Protein AF-A0A6B3GWB3-F1 (afdb_monomer_lite)

Structure (mmCIF, N/CA/C/O backbone):
data_AF-A0A6B3GWB3-F1
#
_entry.id   AF-A0A6B3GWB3-F1
#
loop_
_atom_site.group_PDB
_atom_site.id
_atom_site.type_symbol
_atom_site.label_atom_id
_atom_site.label_alt_id
_atom_site.label_comp_id
_atom_site.label_asym_id
_atom_site.label_entity_id
_atom_site.label_seq_id
_atom_site.pdbx_PDB_ins_code
_atom_site.Cartn_x
_atom_site.Cartn_y
_atom_site.Cartn_z
_atom_site.occupancy
_atom_site.B_iso_or_equiv
_atom_site.auth_seq_id
_atom_site.auth_comp_id
_atom_site.auth_asym_id
_atom_site.auth_atom_id
_atom_site.pdbx_PDB_model_num
ATOM 1 N N . MET A 1 1 ? 37.463 -9.877 -8.367 1.00 51.06 1 MET A N 1
ATOM 2 C CA . MET A 1 1 ? 36.136 -10.447 -8.668 1.00 51.06 1 MET A CA 1
ATOM 3 C C . MET A 1 1 ? 35.343 -9.321 -9.287 1.00 51.06 1 MET A C 1
ATOM 5 O O . MET A 1 1 ? 35.280 -8.265 -8.676 1.00 51.06 1 MET A O 1
ATOM 9 N N . ASP A 1 2 ? 34.919 -9.494 -10.532 1.00 60.62 2 ASP A N 1
ATOM 10 C CA . ASP A 1 2 ? 34.201 -8.479 -11.304 1.00 60.62 2 ASP A CA 1
ATOM 11 C C . ASP A 1 2 ? 32.728 -8.475 -10.868 1.00 60.62 2 ASP A C 1
ATOM 13 O O . ASP A 1 2 ? 32.021 -9.463 -11.049 1.00 60.62 2 ASP A O 1
ATOM 17 N N . ASP A 1 3 ? 32.315 -7.391 -10.212 1.00 68.69 3 ASP A N 1
ATOM 18 C CA . ASP A 1 3 ? 30.968 -7.144 -9.675 1.00 68.69 3 ASP A CA 1
ATOM 19 C C . ASP A 1 3 ? 30.052 -6.462 -10.717 1.00 68.69 3 ASP A C 1
ATOM 21 O O . ASP A 1 3 ? 29.106 -5.754 -10.358 1.00 68.69 3 ASP A O 1
ATOM 25 N N . SER A 1 4 ? 30.317 -6.646 -12.017 1.00 72.38 4 SER A N 1
ATOM 26 C CA . SER A 1 4 ? 29.480 -6.122 -13.105 1.00 72.38 4 SER A CA 1
ATOM 27 C C . SER A 1 4 ? 28.118 -6.822 -13.139 1.00 72.38 4 SER A C 1
ATOM 29 O O . SER A 1 4 ? 27.881 -7.767 -13.886 1.00 72.38 4 SER A O 1
ATOM 31 N N . ARG A 1 5 ? 27.202 -6.370 -12.281 1.00 80.44 5 ARG A N 1
ATOM 32 C CA . ARG A 1 5 ? 25.774 -6.676 -12.385 1.00 80.44 5 ARG A CA 1
ATOM 33 C C . ARG A 1 5 ? 25.157 -5.756 -13.435 1.00 80.44 5 ARG A C 1
ATOM 35 O O . ARG A 1 5 ? 25.165 -4.539 -13.258 1.00 80.44 5 ARG A O 1
ATOM 42 N N . ASP A 1 6 ? 24.567 -6.340 -14.473 1.00 86.25 6 ASP A N 1
ATOM 43 C CA . ASP A 1 6 ? 23.693 -5.626 -15.404 1.00 86.25 6 ASP A CA 1
ATOM 44 C C . ASP A 1 6 ? 22.374 -5.290 -14.697 1.00 86.25 6 ASP A C 1
ATOM 46 O O . ASP A 1 6 ? 21.481 -6.126 -14.543 1.00 86.25 6 ASP A O 1
ATOM 50 N N . TRP A 1 7 ? 22.267 -4.060 -14.200 1.00 90.56 7 TRP A N 1
ATOM 51 C CA . TRP A 1 7 ? 21.050 -3.577 -13.555 1.00 90.56 7 TRP A CA 1
ATOM 52 C C . TRP A 1 7 ? 19.976 -3.259 -14.598 1.00 90.56 7 TRP A C 1
ATOM 54 O O . TRP A 1 7 ? 20.239 -2.584 -15.593 1.00 90.56 7 TRP A O 1
ATOM 64 N N . ILE A 1 8 ? 18.738 -3.675 -14.327 1.00 90.75 8 ILE A N 1
ATOM 65 C CA . ILE A 1 8 ? 17.552 -3.295 -15.104 1.00 90.75 8 ILE A CA 1
ATOM 66 C C . ILE A 1 8 ? 16.545 -2.560 -14.216 1.00 90.75 8 ILE A C 1
ATOM 68 O O . ILE A 1 8 ? 16.505 -2.764 -13.003 1.00 90.75 8 ILE A O 1
ATOM 72 N N . SER A 1 9 ? 15.703 -1.723 -14.827 1.00 91.25 9 SER A N 1
ATOM 73 C CA . SER A 1 9 ? 14.577 -1.070 -14.150 1.00 91.25 9 SER A CA 1
ATOM 74 C C . SER A 1 9 ? 13.250 -1.581 -14.704 1.00 91.25 9 SER A C 1
ATOM 76 O O . SER A 1 9 ? 13.119 -1.846 -15.896 1.00 91.25 9 SER A O 1
ATOM 78 N N . THR A 1 10 ? 12.259 -1.747 -13.831 1.00 91.06 10 THR A N 1
ATOM 79 C CA . THR A 1 10 ? 10.882 -2.088 -14.203 1.00 91.06 10 THR A CA 1
ATOM 80 C C . THR A 1 10 ? 9.943 -1.145 -13.457 1.00 91.06 10 THR A C 1
ATOM 82 O O . THR A 1 10 ? 10.069 -1.030 -12.235 1.00 91.06 10 THR A O 1
ATOM 85 N N . PRO A 1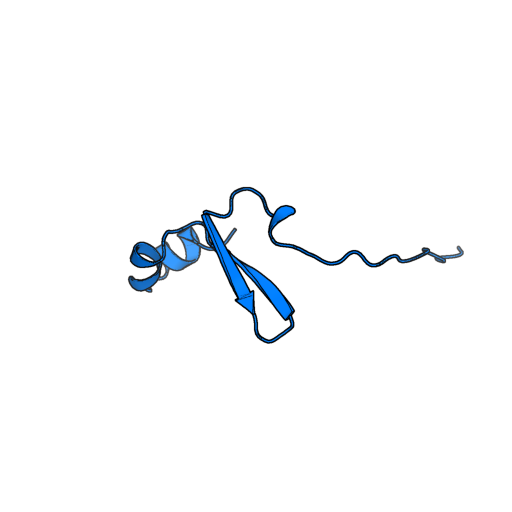 11 ? 9.020 -0.448 -14.142 1.00 91.25 11 PRO A N 1
ATOM 86 C CA . PRO A 1 11 ? 8.052 0.410 -13.472 1.00 91.25 11 PRO A CA 1
ATOM 87 C C . PRO A 1 11 ? 7.165 -0.389 -12.512 1.00 91.25 11 PRO A C 1
ATOM 89 O O . PRO A 1 11 ? 6.562 -1.387 -12.904 1.00 91.25 11 PRO A O 1
ATOM 92 N N . LEU A 1 12 ? 7.046 0.071 -11.265 1.00 90.69 12 LEU A N 1
ATOM 93 C CA . LEU A 1 12 ? 6.102 -0.506 -10.312 1.00 90.69 12 LEU A CA 1
ATOM 94 C C . LEU A 1 12 ? 4.696 0.049 -10.585 1.00 90.69 12 LEU A C 1
ATOM 96 O O . LEU A 1 12 ? 4.440 1.237 -10.382 1.00 90.69 12 LEU A O 1
ATOM 100 N N . THR A 1 13 ? 3.785 -0.807 -11.045 1.00 94.19 13 THR A N 1
ATOM 101 C CA . THR A 1 13 ? 2.376 -0.468 -11.295 1.00 94.19 13 THR A CA 1
ATOM 102 C C . THR A 1 13 ? 1.457 -1.127 -10.268 1.00 94.19 13 THR A C 1
ATOM 104 O O . THR A 1 13 ? 1.833 -2.093 -9.605 1.00 94.19 13 THR A O 1
ATOM 107 N N . ALA A 1 14 ? 0.237 -0.600 -10.129 1.00 94.25 14 ALA A N 1
ATOM 108 C CA . ALA A 1 14 ? -0.744 -1.138 -9.187 1.00 94.25 14 ALA A CA 1
ATOM 109 C C . ALA A 1 14 ? -1.127 -2.594 -9.509 1.00 94.25 14 ALA A C 1
ATOM 111 O O . ALA A 1 14 ? -1.341 -3.375 -8.589 1.00 94.25 14 ALA A O 1
ATOM 112 N N . ASP A 1 15 ? -1.119 -2.978 -10.788 1.00 94.12 15 ASP A N 1
ATOM 113 C CA . ASP A 1 15 ? -1.476 -4.330 -11.248 1.00 94.12 15 ASP A CA 1
ATOM 114 C C . ASP A 1 15 ? -0.493 -5.414 -10.772 1.00 94.12 15 ASP A C 1
ATOM 116 O O . ASP A 1 15 ? -0.822 -6.602 -10.756 1.00 94.12 15 ASP A O 1
ATOM 120 N N . LEU A 1 16 ? 0.717 -5.010 -10.367 1.00 94.31 16 LEU A N 1
ATOM 121 C CA . LEU A 1 16 ? 1.727 -5.899 -9.792 1.00 94.31 16 LEU A CA 1
ATOM 122 C C . LEU A 1 16 ? 1.527 -6.124 -8.284 1.00 94.31 16 LEU A C 1
ATOM 124 O O . LEU A 1 16 ? 2.104 -7.056 -7.725 1.00 94.31 16 LEU A O 1
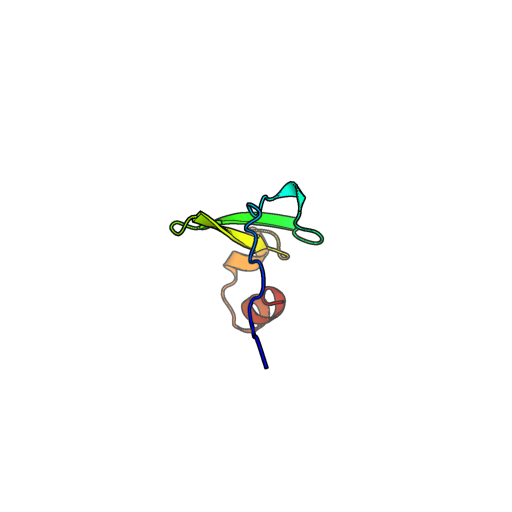ATOM 128 N N . LEU A 1 17 ? 0.725 -5.292 -7.612 1.00 92.06 17 LEU A N 1
ATOM 129 C CA . LEU A 1 17 ? 0.498 -5.379 -6.172 1.00 92.06 17 LEU A CA 1
ATOM 130 C C . LEU A 1 17 ? -0.595 -6.406 -5.859 1.00 92.06 17 LEU A C 1
ATOM 132 O O . LEU A 1 17 ? -1.673 -6.413 -6.450 1.00 92.06 17 LEU A O 1
ATOM 136 N N . ARG A 1 18 ? -0.328 -7.283 -4.892 1.00 93.06 18 ARG A N 1
ATOM 137 C CA .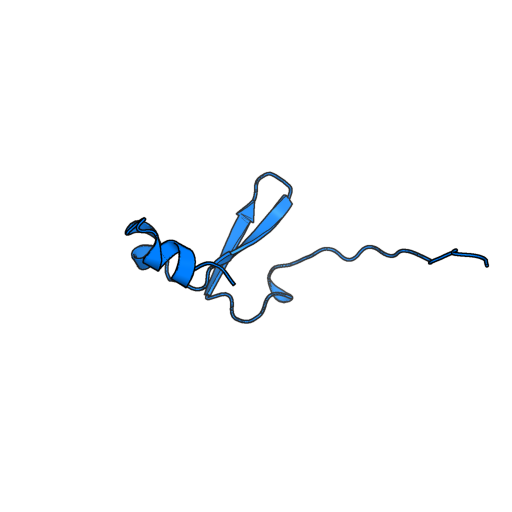 ARG A 1 18 ? -1.258 -8.329 -4.446 1.00 93.06 18 ARG A CA 1
ATOM 138 C C . ARG A 1 18 ? -1.563 -8.139 -2.968 1.00 93.06 18 ARG A C 1
ATOM 140 O O . ARG A 1 18 ? -0.687 -7.754 -2.204 1.00 93.06 18 ARG A O 1
ATOM 147 N N . GLY A 1 19 ? -2.804 -8.416 -2.573 1.00 91.06 19 GLY A N 1
ATOM 148 C CA . GLY A 1 19 ? -3.238 -8.301 -1.175 1.00 91.06 19 GLY A CA 1
ATOM 149 C C . GLY A 1 19 ? -3.491 -6.867 -0.694 1.00 91.06 19 GLY A C 1
ATOM 150 O O . GLY A 1 19 ? -3.860 -6.685 0.461 1.00 91.06 19 GLY A O 1
ATOM 151 N N . ALA A 1 20 ? -3.335 -5.866 -1.564 1.00 94.19 20 ALA A N 1
ATOM 152 C CA . ALA A 1 20 ? -3.781 -4.506 -1.295 1.00 94.19 20 ALA A CA 1
ATOM 153 C C . ALA A 1 20 ? -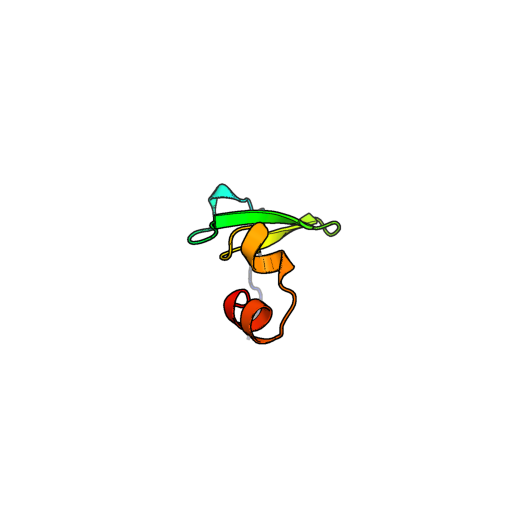5.291 -4.401 -1.549 1.00 94.19 20 ALA A C 1
ATOM 155 O O . ALA A 1 20 ? -5.779 -4.817 -2.601 1.00 94.19 20 ALA A O 1
ATOM 156 N N . LEU A 1 21 ? -6.016 -3.845 -0.584 1.00 94.19 21 LEU A N 1
ATOM 157 C CA . LEU A 1 21 ? -7.426 -3.495 -0.724 1.00 94.19 21 LEU A CA 1
ATOM 158 C C . LEU A 1 21 ? -7.580 -2.204 -1.539 1.00 94.19 21 LEU A C 1
ATOM 160 O O . LEU A 1 21 ? -8.437 -2.110 -2.410 1.00 94.19 21 LEU A O 1
ATOM 164 N N . GLU A 1 22 ? -6.722 -1.222 -1.262 1.00 94.19 22 GLU A N 1
ATOM 165 C CA . GLU A 1 22 ? -6.645 0.064 -1.959 1.00 94.19 22 GLU A CA 1
ATOM 166 C C . GLU A 1 22 ? -5.165 0.411 -2.200 1.00 94.19 22 GLU A C 1
ATOM 168 O O . GLU A 1 22 ? -4.282 -0.093 -1.506 1.00 94.19 22 GLU A O 1
ATOM 173 N N . VAL A 1 23 ? -4.868 1.267 -3.181 1.00 94.81 23 VAL A N 1
ATOM 174 C CA . VAL A 1 23 ? -3.498 1.730 -3.469 1.00 94.8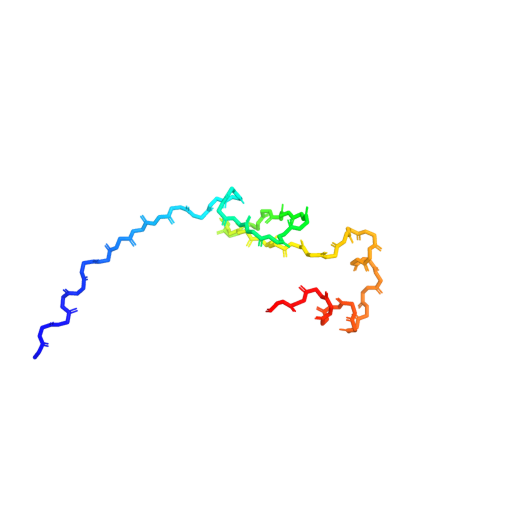1 23 VAL A CA 1
ATOM 175 C C . VAL A 1 23 ? -3.501 3.242 -3.656 1.00 94.81 23 VAL A C 1
ATOM 177 O O . VAL A 1 23 ? -4.216 3.763 -4.512 1.00 94.81 23 VAL A O 1
ATOM 180 N N . GLU A 1 24 ? -2.665 3.942 -2.895 1.00 94.38 24 GLU A N 1
ATOM 181 C CA . GLU A 1 24 ? -2.450 5.382 -3.014 1.00 94.38 24 GLU A CA 1
ATOM 182 C C . GLU A 1 24 ? -1.194 5.684 -3.848 1.00 94.38 24 GLU A C 1
ATOM 184 O O . GLU A 1 24 ? -0.152 5.036 -3.715 1.00 94.38 24 GLU A O 1
ATOM 189 N N . ARG A 1 25 ? -1.270 6.699 -4.718 1.00 95.38 25 ARG A N 1
ATOM 190 C CA . ARG A 1 25 ? -0.098 7.242 -5.418 1.00 95.38 25 ARG A CA 1
ATOM 191 C C . ARG A 1 25 ? 0.554 8.327 -4.571 1.00 95.38 25 ARG A C 1
ATOM 193 O O . ARG A 1 25 ? -0.050 9.357 -4.298 1.00 95.38 25 ARG A O 1
ATOM 200 N N . THR A 1 26 ? 1.818 8.121 -4.228 1.00 93.44 26 THR A N 1
ATOM 201 C CA . THR A 1 26 ? 2.611 9.072 -3.439 1.00 93.44 26 THR A CA 1
ATOM 202 C C . THR A 1 26 ? 3.215 10.169 -4.321 1.00 93.44 26 THR A C 1
ATOM 204 O O . THR A 1 26 ? 3.541 9.935 -5.487 1.00 93.44 26 THR A O 1
ATOM 207 N N . GLY A 1 27 ? 3.467 11.353 -3.752 1.00 94.38 27 GLY A N 1
ATOM 208 C CA . GLY A 1 27 ? 4.049 12.493 -4.482 1.00 94.38 27 GLY A CA 1
ATOM 209 C C . GLY A 1 27 ? 5.453 12.254 -5.059 1.00 94.38 27 GLY A C 1
ATOM 210 O O . GLY A 1 27 ? 5.847 12.918 -6.010 1.00 94.38 27 GLY A O 1
ATOM 211 N N . ARG A 1 28 ? 6.193 11.263 -4.542 1.00 93.56 28 ARG A N 1
ATOM 212 C CA . ARG A 1 28 ? 7.502 10.831 -5.073 1.00 93.56 28 ARG A CA 1
ATOM 213 C C . ARG A 1 28 ? 7.406 9.856 -6.256 1.00 93.56 28 ARG A C 1
ATOM 215 O O . ARG A 1 28 ? 8.416 9.296 -6.663 1.00 93.56 28 ARG A O 1
ATOM 222 N N . GLY A 1 29 ? 6.199 9.593 -6.759 1.00 90.44 29 GLY A N 1
ATOM 223 C CA . GLY A 1 29 ? 5.957 8.637 -7.844 1.00 90.44 29 GLY A CA 1
ATOM 224 C C . GLY A 1 29 ? 5.892 7.169 -7.406 1.00 90.44 29 GLY A C 1
ATOM 225 O O . GLY A 1 29 ? 5.817 6.289 -8.257 1.00 90.44 29 GLY A O 1
ATOM 226 N N . GLY A 1 30 ? 5.905 6.888 -6.098 1.00 93.38 30 GLY A N 1
ATOM 227 C CA . GLY A 1 30 ? 5.744 5.538 -5.547 1.00 93.38 30 GLY A CA 1
ATOM 228 C C . GLY A 1 30 ? 4.282 5.168 -5.278 1.00 93.38 30 GLY A C 1
ATOM 229 O O . GLY A 1 30 ? 3.403 6.031 -5.304 1.00 93.38 30 GLY A O 1
ATOM 230 N N . LEU A 1 31 ? 4.040 3.898 -4.954 1.00 95.75 31 LEU A N 1
ATOM 231 C CA . LEU A 1 31 ? 2.730 3.370 -4.565 1.00 95.75 31 LEU A CA 1
ATOM 232 C C . LEU A 1 31 ? 2.730 2.992 -3.079 1.00 95.75 31 LEU A C 1
ATOM 234 O O . LEU A 1 31 ? 3.698 2.402 -2.601 1.00 95.75 31 LEU A O 1
ATOM 238 N N . LEU A 1 32 ? 1.652 3.324 -2.370 1.00 93.75 32 LEU A N 1
ATOM 239 C CA . LEU A 1 32 ? 1.403 2.937 -0.984 1.00 93.75 32 LEU A CA 1
ATOM 240 C C . LEU A 1 32 ? 0.200 1.977 -0.950 1.00 93.75 32 LEU A C 1
ATOM 242 O O . LEU A 1 32 ? -0.922 2.408 -1.218 1.00 93.75 32 LEU A O 1
ATOM 246 N N . PRO A 1 33 ? 0.410 0.678 -0.687 1.00 94.25 33 PRO A N 1
ATOM 247 C CA . PRO A 1 33 ? -0.686 -0.271 -0.550 1.00 94.25 33 PRO A CA 1
ATOM 248 C C . PRO A 1 33 ? -1.379 -0.111 0.807 1.00 94.25 33 PRO A C 1
ATOM 250 O O . PRO A 1 33 ? -0.717 0.001 1.836 1.00 94.25 33 PRO A O 1
ATOM 253 N N . HIS A 1 34 ? -2.707 -0.175 0.797 1.00 94.19 34 HIS A N 1
ATOM 254 C CA . HIS A 1 34 ? -3.543 -0.212 1.989 1.00 94.19 34 HIS A CA 1
ATOM 255 C C . HIS A 1 34 ? -4.204 -1.566 2.135 1.00 94.19 34 HIS A C 1
ATOM 257 O O . HIS A 1 34 ? -4.729 -2.113 1.162 1.00 94.19 34 HIS A O 1
ATOM 263 N N . ARG A 1 35 ? -4.230 -2.097 3.354 1.00 92.69 35 ARG A N 1
ATOM 264 C CA . ARG A 1 35 ? -4.925 -3.359 3.645 1.00 92.69 35 ARG A CA 1
ATOM 265 C C . ARG A 1 35 ? -6.163 -3.160 4.498 1.00 92.69 35 ARG A C 1
ATOM 267 O O . ARG A 1 35 ? -7.064 -3.995 4.472 1.00 92.69 35 ARG A O 1
ATOM 274 N N . LEU A 1 36 ? -6.219 -2.051 5.226 1.00 93.25 36 LEU A N 1
ATOM 275 C CA . LEU A 1 36 ? -7.404 -1.609 5.926 1.00 93.25 36 LEU A CA 1
ATOM 276 C C . LEU A 1 36 ? -8.225 -0.667 5.031 1.00 93.25 36 LEU A C 1
ATOM 278 O O . LEU A 1 36 ? -7.669 0.215 4.368 1.00 93.25 36 LEU A O 1
ATOM 282 N N . PRO A 1 37 ? -9.565 -0.793 5.029 1.00 93.56 37 PRO A N 1
ATOM 283 C CA . PRO A 1 37 ? -10.426 0.152 4.324 1.00 93.56 37 PRO A CA 1
ATOM 284 C C . PRO A 1 37 ? -10.251 1.563 4.892 1.00 93.56 37 PRO A C 1
ATOM 286 O O . PRO A 1 37 ? -9.998 1.722 6.088 1.00 93.56 37 PRO A O 1
ATOM 289 N N . ALA A 1 38 ? -10.454 2.593 4.065 1.00 92.06 38 ALA A N 1
ATOM 290 C CA . ALA A 1 38 ? -10.271 3.999 4.450 1.00 92.06 38 ALA A CA 1
ATOM 291 C C . ALA A 1 38 ? -10.913 4.371 5.803 1.00 92.06 38 ALA A C 1
ATOM 293 O O . ALA A 1 38 ? -10.290 5.038 6.628 1.00 92.06 38 ALA A O 1
ATOM 294 N N . ARG A 1 39 ? -12.121 3.858 6.083 1.00 91.69 39 ARG A N 1
ATOM 295 C CA . ARG A 1 39 ? -12.830 4.104 7.354 1.00 91.69 39 ARG A CA 1
ATOM 296 C C . ARG A 1 39 ? -12.121 3.550 8.596 1.00 91.69 39 ARG A C 1
ATOM 298 O O . ARG A 1 39 ? -12.352 4.034 9.691 1.00 91.69 39 ARG A O 1
ATOM 305 N N . ALA A 1 40 ? -11.357 2.467 8.456 1.00 91.25 40 ALA A N 1
ATOM 306 C CA . ALA A 1 40 ? -10.652 1.850 9.577 1.00 91.25 40 ALA A CA 1
ATOM 307 C C . ALA A 1 40 ? -9.357 2.616 9.872 1.00 91.25 40 ALA A C 1
ATOM 309 O O . ALA A 1 40 ? -8.995 2.796 11.029 1.00 91.25 40 ALA A O 1
ATOM 310 N N . ARG A 1 41 ? -8.718 3.150 8.824 1.00 90.25 41 ARG A N 1
ATOM 311 C CA . ARG A 1 41 ? -7.489 3.950 8.915 1.00 90.25 41 ARG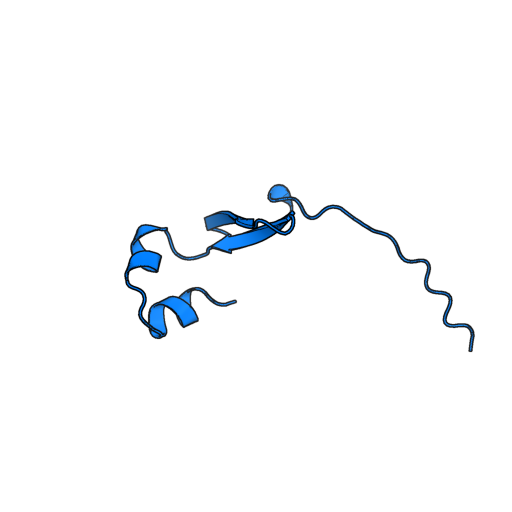 A CA 1
ATOM 312 C C . ARG A 1 41 ? -7.705 5.296 9.614 1.00 90.25 41 ARG A C 1
ATOM 314 O O . ARG A 1 41 ? -6.787 5.802 10.250 1.00 90.25 41 ARG A O 1
ATOM 321 N N . SER A 1 42 ? -8.916 5.855 9.570 1.00 88.62 42 SER A N 1
ATOM 322 C CA . SER A 1 42 ? -9.231 7.126 10.238 1.00 88.62 42 SER A CA 1
ATOM 323 C C . SER A 1 42 ? -9.240 7.058 11.771 1.00 88.62 42 SER A C 1
ATOM 325 O O . SER A 1 42 ? -9.309 8.106 12.404 1.00 88.62 42 SER A O 1
ATOM 327 N N . GLY A 1 43 ? -9.194 5.861 12.374 1.00 82.62 43 GLY A N 1
ATOM 328 C CA . GLY A 1 43 ? -9.118 5.696 13.832 1.00 82.62 43 GLY A CA 1
ATOM 329 C C . GLY A 1 43 ? -7.792 6.177 14.433 1.00 82.62 43 GLY A C 1
ATOM 330 O O . GLY A 1 43 ? -7.775 6.616 15.578 1.00 82.62 43 GLY A O 1
ATOM 331 N N . GLY A 1 44 ? -6.707 6.151 13.647 1.00 79.62 44 GLY A N 1
ATOM 332 C CA . GLY A 1 44 ? -5.433 6.819 13.946 1.00 79.62 44 GLY A CA 1
ATOM 333 C C . GLY A 1 44 ? -4.627 6.296 15.141 1.00 79.62 44 GLY A C 1
ATOM 334 O O . GLY A 1 44 ? -3.583 6.873 15.435 1.00 79.62 44 GLY A O 1
ATOM 335 N N . ASP A 1 45 ? -5.075 5.246 15.833 1.00 90.50 45 ASP A N 1
ATOM 336 C CA . ASP A 1 45 ? -4.326 4.665 16.949 1.00 90.50 45 ASP A CA 1
ATOM 337 C C . ASP A 1 45 ? -3.152 3.780 16.478 1.00 90.50 45 ASP A C 1
ATOM 339 O O . ASP A 1 45 ? -3.052 3.373 15.315 1.00 90.50 45 ASP A O 1
ATOM 343 N N . GLU A 1 46 ? -2.228 3.491 17.397 1.00 91.19 46 GLU A N 1
ATOM 344 C CA . GLU A 1 46 ? -1.034 2.692 17.098 1.00 91.19 46 GLU A CA 1
ATOM 345 C C . GLU A 1 46 ? -1.380 1.264 16.662 1.00 91.19 46 GLU A C 1
ATOM 347 O O . GLU A 1 46 ? -0.693 0.697 15.815 1.00 91.19 46 GLU A O 1
ATOM 352 N N . GLN A 1 47 ? -2.465 0.691 17.189 1.00 91.25 47 GLN A N 1
ATOM 353 C CA . GLN A 1 47 ? -2.892 -0.663 16.840 1.00 91.25 47 GLN A CA 1
ATOM 354 C C . GLN A 1 47 ? -3.411 -0.719 15.404 1.00 91.25 47 GLN A C 1
ATOM 356 O O . GLN A 1 47 ? -3.106 -1.669 14.691 1.00 91.25 47 GLN A O 1
ATOM 361 N N . VAL A 1 48 ? -4.135 0.304 14.949 1.00 92.81 48 VAL A N 1
ATOM 362 C CA . VAL A 1 48 ? -4.582 0.484 13.566 1.00 92.81 48 VAL A CA 1
ATOM 363 C C . VAL A 1 48 ? -3.383 0.685 12.647 1.00 92.81 48 VAL A C 1
ATOM 365 O O . VAL A 1 48 ? -3.329 0.061 11.590 1.00 92.81 48 VAL A O 1
ATOM 368 N N . ALA A 1 49 ? -2.395 1.491 13.045 1.00 90.12 49 ALA A N 1
ATOM 369 C CA . ALA A 1 49 ? -1.172 1.674 12.263 1.00 90.12 49 ALA A CA 1
ATOM 370 C C . ALA A 1 49 ? -0.380 0.362 12.130 1.00 90.12 49 ALA A C 1
ATOM 372 O O . ALA A 1 49 ? 0.058 -0.007 11.039 1.00 90.12 49 ALA A O 1
ATOM 373 N N . GLN A 1 50 ? -0.260 -0.399 13.216 1.00 91.56 50 GLN A N 1
ATOM 374 C CA . GLN A 1 50 ? 0.389 -1.708 13.221 1.00 91.56 50 GLN A CA 1
ATOM 375 C C . GLN A 1 50 ? -0.421 -2.737 12.423 1.00 91.56 50 GLN A C 1
ATOM 377 O O . GLN A 1 50 ? 0.143 -3.545 11.688 1.00 91.56 50 GLN A O 1
ATOM 382 N N . ALA A 1 51 ? -1.750 -2.651 12.493 1.00 89.81 51 ALA A N 1
ATOM 383 C CA . ALA A 1 51 ? -2.690 -3.409 11.685 1.00 89.81 51 ALA A CA 1
ATOM 384 C C . ALA A 1 51 ? -2.788 -2.921 10.234 1.00 89.81 51 ALA A C 1
ATOM 386 O O . ALA A 1 51 ? -3.465 -3.597 9.471 1.00 89.81 51 ALA A O 1
ATOM 387 N N . GLU A 1 52 ? -2.077 -1.867 9.824 1.00 91.00 52 GLU A N 1
ATOM 388 C CA . GLU A 1 52 ? -1.904 -1.413 8.433 1.00 91.00 52 GLU A CA 1
ATOM 389 C C . GLU A 1 52 ? -0.478 -1.673 7.889 1.00 91.00 52 GLU A C 1
ATOM 391 O O . GLU A 1 52 ? -0.319 -1.949 6.697 1.00 91.00 52 GLU A O 1
ATOM 396 N N . SER A 1 53 ? 0.549 -1.692 8.751 1.00 83.06 53 SER A N 1
ATOM 397 C CA . SER A 1 53 ? 1.967 -1.936 8.408 1.00 83.06 53 SER A CA 1
ATOM 398 C C . SER A 1 53 ? 2.280 -3.401 8.088 1.00 83.06 53 SER A C 1
ATOM 400 O O . SER A 1 53 ? 2.023 -4.272 8.922 1.00 83.06 53 SER A O 1
ATOM 402 N N . GLN A 1 54 ? 2.723 -3.717 6.863 1.00 70.25 54 GLN A N 1
ATOM 403 C CA . GLN A 1 54 ? 3.146 -5.074 6.442 1.00 70.25 54 GLN A CA 1
ATOM 404 C C . GLN A 1 54 ? 4.640 -5.250 6.709 1.00 70.25 54 GLN A C 1
ATOM 406 O O . GLN A 1 54 ? 5.372 -4.256 6.504 1.00 70.25 54 GLN A O 1
#

Secondary structure (DSSP, 8-state):
-------------GGG--S-SEEEEPTTS-EEEE-S-HHHHTT--HHHHHTT--

Radius of gyration: 16.16 Å; chains: 1; bounding box: 49×23×32 Å

Sequence (54 aa):
MDDSRDWISTPLTADLLRGALEVERTGRGGLLPHRLPARARSGGDEQVAQAESQ

Foldseek 3Di:
DDPPDPDDDDDDDPVPDPQAPDWDQDPVRDIDGFNDPPVLVVVPDPVSVVVGDD

pLDDT: mean 88.99, std 8.82, range [51.06, 95.75]